Protein AF-A0A7L2PUR0-F1 (afdb_monomer_lite)

Structure (mmCIF, N/CA/C/O backbone):
data_AF-A0A7L2PUR0-F1
#
_entry.id   AF-A0A7L2PUR0-F1
#
loop_
_atom_site.group_PDB
_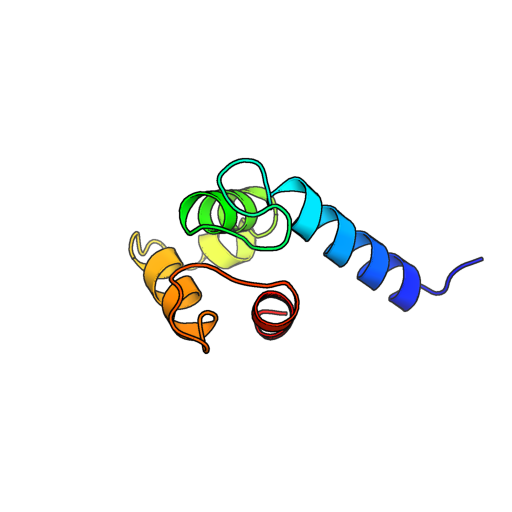atom_site.id
_atom_site.type_symbol
_atom_site.label_atom_id
_atom_site.label_alt_id
_atom_site.label_comp_id
_atom_site.label_asym_id
_atom_site.label_entity_id
_atom_site.label_seq_id
_atom_site.pdbx_PDB_ins_code
_atom_site.Cartn_x
_atom_site.Cartn_y
_atom_site.Cartn_z
_atom_site.occupancy
_atom_site.B_iso_or_equiv
_atom_site.auth_seq_id
_atom_site.auth_comp_id
_atom_site.auth_asy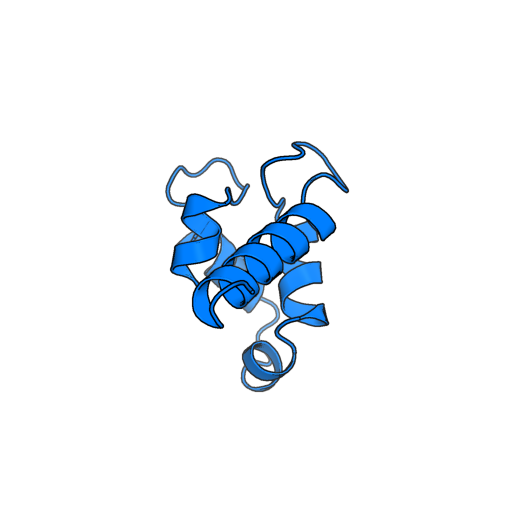m_id
_atom_site.auth_atom_id
_atom_site.pdbx_PDB_model_num
ATOM 1 N N . MET A 1 1 ? 7.193 -0.191 -26.958 1.00 71.69 1 MET A N 1
ATOM 2 C CA . MET A 1 1 ? 7.508 -1.299 -26.042 1.00 71.69 1 MET A CA 1
ATOM 3 C C . MET A 1 1 ? 8.055 -0.652 -24.800 1.00 71.69 1 MET A C 1
ATOM 5 O O . MET A 1 1 ? 9.075 0.018 -24.904 1.00 71.69 1 MET A O 1
ATOM 9 N N . THR A 1 2 ? 7.305 -0.740 -23.716 1.00 82.50 2 THR A N 1
ATOM 10 C CA . THR A 1 2 ? 7.741 -0.345 -22.381 1.00 82.50 2 THR A CA 1
ATOM 11 C C . THR A 1 2 ? 8.686 -1.409 -21.831 1.00 82.50 2 THR A C 1
ATOM 13 O O . THR A 1 2 ? 8.688 -2.560 -22.280 1.00 82.50 2 THR A O 1
ATOM 16 N N . THR A 1 3 ? 9.580 -1.003 -20.942 1.00 94.44 3 THR A N 1
ATOM 17 C CA . THR A 1 3 ? 10.480 -1.920 -20.243 1.00 94.44 3 THR A CA 1
ATOM 18 C C . THR A 1 3 ? 9.735 -2.632 -19.109 1.00 94.44 3 THR A C 1
ATOM 20 O O . THR A 1 3 ? 8.759 -2.089 -18.592 1.00 94.44 3 THR A O 1
ATOM 23 N N . PRO A 1 4 ? 10.211 -3.802 -18.643 1.00 93.81 4 PRO A N 1
ATOM 24 C CA . PRO A 1 4 ? 9.576 -4.501 -17.524 1.00 93.81 4 PRO A CA 1
ATOM 25 C C . PRO A 1 4 ? 9.422 -3.644 -16.257 1.00 93.81 4 PRO A C 1
ATOM 27 O O . PRO A 1 4 ? 8.466 -3.820 -15.509 1.00 93.81 4 PRO A O 1
ATOM 30 N N . LEU A 1 5 ? 10.348 -2.706 -16.020 1.00 91.88 5 LEU A N 1
ATOM 31 C CA . LEU A 1 5 ? 10.267 -1.784 -14.888 1.00 91.88 5 LEU A CA 1
ATOM 32 C C . LEU A 1 5 ? 9.164 -0.735 -15.081 1.00 91.88 5 LEU A C 1
ATOM 34 O O . LEU A 1 5 ? 8.420 -0.466 -14.146 1.00 91.88 5 LEU A O 1
ATOM 38 N N . GLU A 1 6 ? 9.039 -0.169 -16.283 1.00 92.06 6 GLU A N 1
ATOM 39 C CA . GLU A 1 6 ? 7.965 0.781 -16.605 1.00 92.06 6 GLU A CA 1
ATOM 40 C C . GLU A 1 6 ? 6.586 0.127 -16.450 1.00 92.06 6 GLU A C 1
ATOM 42 O O . GLU A 1 6 ? 5.689 0.732 -15.867 1.00 92.06 6 GLU A O 1
ATOM 47 N N . ASP A 1 7 ? 6.437 -1.127 -16.888 1.00 93.75 7 ASP A N 1
ATOM 48 C CA . ASP A 1 7 ? 5.189 -1.885 -16.734 1.00 93.75 7 ASP A CA 1
ATOM 49 C C . ASP A 1 7 ? 4.871 -2.180 -15.259 1.00 93.75 7 ASP A C 1
ATOM 51 O O . ASP A 1 7 ? 3.717 -2.075 -14.836 1.00 93.75 7 ASP A O 1
ATOM 55 N N . ALA A 1 8 ? 5.882 -2.516 -14.452 1.00 90.75 8 ALA A N 1
ATOM 56 C CA . ALA A 1 8 ? 5.710 -2.735 -13.017 1.00 90.75 8 ALA A CA 1
ATOM 57 C C . ALA A 1 8 ? 5.306 -1.444 -12.289 1.00 90.75 8 ALA A C 1
ATOM 59 O O . ALA A 1 8 ? 4.392 -1.467 -11.466 1.00 90.75 8 ALA A O 1
ATOM 60 N N . MET A 1 9 ? 5.934 -0.313 -12.625 1.00 90.62 9 MET A N 1
ATOM 61 C CA . MET A 1 9 ? 5.579 0.993 -12.065 1.00 90.62 9 MET A CA 1
ATOM 62 C C . MET A 1 9 ? 4.154 1.407 -12.445 1.00 90.62 9 MET A C 1
ATOM 64 O O . MET A 1 9 ? 3.395 1.818 -11.571 1.00 90.62 9 MET A O 1
ATOM 68 N N . ASP A 1 10 ? 3.761 1.256 -13.715 1.00 91.94 10 ASP A N 1
ATOM 69 C CA . ASP A 1 10 ? 2.391 1.542 -14.166 1.00 91.94 10 ASP A CA 1
ATOM 70 C C . ASP A 1 10 ? 1.374 0.648 -13.442 1.00 91.94 10 ASP A C 1
ATOM 72 O O . ASP A 1 10 ? 0.331 1.118 -12.988 1.00 91.94 10 ASP A O 1
ATOM 76 N N . THR A 1 11 ? 1.704 -0.631 -13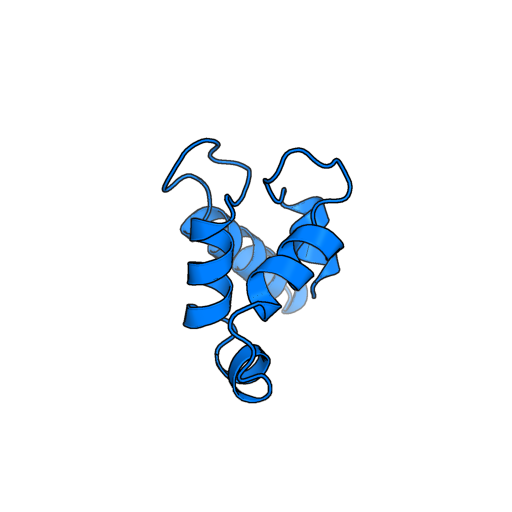.253 1.00 92.06 11 THR A N 1
ATOM 77 C CA . THR A 1 11 ? 0.862 -1.573 -12.505 1.00 92.06 11 THR A CA 1
ATOM 78 C C . THR A 1 11 ? 0.701 -1.147 -11.046 1.00 92.06 11 THR A C 1
ATOM 80 O O . THR A 1 11 ? -0.417 -1.128 -10.537 1.00 92.06 11 THR A O 1
ATOM 83 N N . LEU A 1 12 ? 1.787 -0.747 -10.383 1.00 91.06 12 LEU A N 1
ATOM 84 C CA . LEU A 1 12 ? 1.779 -0.328 -8.981 1.00 91.06 12 LEU A CA 1
ATOM 85 C C . LEU A 1 12 ? 0.947 0.949 -8.778 1.00 91.06 12 LEU A C 1
ATOM 87 O O . LEU A 1 12 ? 0.117 1.006 -7.871 1.00 91.06 12 LEU A O 1
ATOM 91 N N . ILE A 1 13 ? 1.087 1.928 -9.679 1.00 91.00 13 ILE A N 1
ATOM 92 C CA . ILE A 1 13 ? 0.273 3.155 -9.703 1.00 91.00 13 ILE A CA 1
ATOM 93 C C . ILE A 1 13 ? -1.211 2.825 -9.904 1.00 91.00 13 ILE A C 1
ATOM 95 O O . ILE A 1 13 ? -2.072 3.354 -9.199 1.00 91.00 13 ILE A O 1
ATOM 99 N N . ARG A 1 14 ? -1.532 1.937 -10.851 1.00 91.12 14 ARG A N 1
ATOM 100 C CA . ARG A 1 14 ? -2.920 1.535 -11.125 1.00 91.12 14 ARG A CA 1
ATOM 101 C C . ARG A 1 14 ? -3.557 0.809 -9.956 1.00 91.12 14 ARG A C 1
ATOM 103 O O . ARG A 1 14 ? -4.715 1.079 -9.665 1.00 91.12 14 ARG A O 1
ATOM 110 N N . ILE A 1 15 ? -2.825 -0.100 -9.316 1.00 91.44 15 ILE A N 1
ATOM 111 C CA . ILE A 1 15 ? -3.303 -0.811 -8.131 1.00 91.44 15 ILE A CA 1
ATOM 112 C C . ILE A 1 15 ? -3.571 0.198 -7.021 1.00 91.44 15 ILE A C 1
ATOM 114 O O . ILE A 1 15 ? -4.682 0.227 -6.504 1.00 91.44 15 ILE A O 1
ATOM 118 N N . PHE A 1 16 ? -2.627 1.092 -6.720 1.00 91.69 16 PHE A N 1
ATOM 119 C CA . PHE A 1 16 ? -2.835 2.122 -5.704 1.00 91.69 16 PHE A CA 1
ATOM 120 C C . PHE A 1 16 ? -4.111 2.934 -5.970 1.00 91.69 16 PHE A C 1
ATOM 122 O O . PHE A 1 16 ? -4.987 2.989 -5.113 1.00 91.69 16 PHE A O 1
ATOM 129 N N . HIS A 1 17 ? -4.278 3.459 -7.188 1.00 90.81 17 HIS A N 1
ATOM 130 C CA . HIS A 1 17 ? -5.470 4.223 -7.572 1.00 90.81 17 HIS A CA 1
ATOM 131 C C . HIS A 1 17 ? -6.762 3.407 -7.682 1.00 90.81 17 HIS A C 1
ATOM 133 O O . HIS A 1 17 ? -7.848 3.981 -7.697 1.00 90.81 17 HIS A O 1
ATOM 139 N N . HIS A 1 18 ? -6.675 2.083 -7.804 1.00 91.00 18 HIS A N 1
ATOM 140 C CA . HIS A 1 18 ? -7.847 1.215 -7.793 1.00 91.00 18 HIS A CA 1
ATOM 141 C C . HIS A 1 18 ? -8.463 1.122 -6.393 1.00 91.00 18 HIS A C 1
ATOM 143 O O . HIS A 1 18 ? -9.686 1.027 -6.263 1.00 91.00 18 HIS A O 1
ATOM 149 N N . TYR A 1 19 ? -7.617 1.139 -5.359 1.00 91.88 19 TYR A N 1
ATOM 150 C CA . TYR A 1 19 ? -8.051 1.095 -3.966 1.00 91.88 19 TYR A CA 1
ATOM 151 C C . TYR A 1 19 ? -8.227 2.492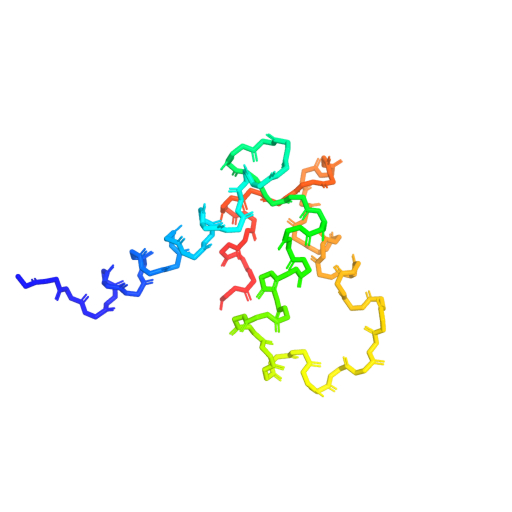 -3.367 1.00 91.88 19 TYR A C 1
ATOM 153 O O . TYR A 1 19 ? -9.136 2.655 -2.562 1.00 91.88 19 TYR A O 1
ATOM 161 N N . SER A 1 20 ? -7.429 3.487 -3.772 1.00 89.50 20 SER A N 1
ATOM 162 C CA . SER A 1 20 ? -7.549 4.864 -3.284 1.00 89.50 20 SER A CA 1
ATOM 163 C C . SER A 1 20 ? -8.778 5.565 -3.863 1.00 89.50 20 SER A C 1
ATOM 165 O O . SER A 1 20 ? -9.123 5.413 -5.037 1.00 89.50 20 SER A O 1
ATOM 167 N N . GLY A 1 21 ? -9.445 6.383 -3.053 1.00 81.19 21 GLY A N 1
ATOM 168 C CA . GLY A 1 21 ? -10.610 7.150 -3.490 1.00 81.19 21 GLY A CA 1
ATOM 169 C C . GLY A 1 21 ? -11.911 6.366 -3.602 1.00 81.19 21 GLY A C 1
ATOM 170 O O . GLY A 1 21 ? -12.877 6.905 -4.156 1.00 81.19 21 GLY A O 1
ATOM 171 N N . LYS A 1 22 ? -11.962 5.135 -3.079 1.00 81.38 22 LYS A N 1
ATOM 172 C CA . LYS A 1 22 ? -13.230 4.471 -2.751 1.00 81.38 22 LYS A CA 1
ATOM 173 C C . LYS A 1 22 ? -13.921 5.231 -1.618 1.00 81.38 22 LYS A C 1
ATOM 175 O O . LYS A 1 22 ? -15.140 5.397 -1.656 1.00 81.38 22 LYS A O 1
ATOM 180 N N . GLU A 1 23 ? -13.146 5.755 -0.671 1.00 73.62 23 GLU A N 1
ATOM 181 C CA . GLU A 1 23 ? -13.599 6.581 0.445 1.00 73.62 23 GLU A CA 1
ATOM 182 C C . GLU A 1 23 ? -12.635 7.761 0.672 1.00 73.62 23 GLU A C 1
ATOM 184 O O . GLU A 1 23 ? -11.425 7.595 0.669 1.00 73.62 23 GLU A O 1
ATOM 189 N N . GLY A 1 24 ? -13.155 8.974 0.892 1.00 77.19 24 GLY A N 1
ATOM 190 C CA . GLY A 1 24 ? -12.307 10.126 1.239 1.00 77.19 24 GLY A CA 1
ATOM 191 C C . GLY A 1 24 ? -11.482 10.696 0.072 1.00 77.19 24 GLY A C 1
ATOM 192 O O . GLY A 1 24 ? -12.053 11.093 -0.952 1.00 77.19 24 GLY A O 1
ATOM 193 N N . ASP A 1 25 ? -10.164 10.829 0.264 1.00 83.81 25 ASP A N 1
ATOM 194 C CA . ASP A 1 25 ? -9.226 11.403 -0.712 1.00 83.81 25 ASP A CA 1
ATOM 195 C C . ASP A 1 25 ? -8.883 10.392 -1.819 1.00 83.81 25 ASP A C 1
ATOM 197 O O . ASP A 1 25 ? -8.558 9.237 -1.580 1.00 83.81 25 ASP A O 1
ATOM 201 N N . ARG A 1 26 ? -8.913 10.838 -3.077 1.00 85.31 26 ARG A N 1
ATOM 202 C CA . ARG A 1 26 ? -8.606 9.986 -4.235 1.00 85.31 26 ARG A CA 1
ATOM 203 C C . ARG A 1 26 ? -7.129 9.674 -4.406 1.00 85.31 26 ARG A C 1
ATOM 205 O O . ARG A 1 26 ? -6.792 8.778 -5.181 1.00 85.31 26 ARG A O 1
ATOM 212 N N . TYR A 1 27 ? -6.261 10.410 -3.727 1.00 88.50 27 TYR A N 1
ATOM 213 C CA . TYR A 1 27 ? -4.812 10.283 -3.849 1.00 88.50 27 TYR A CA 1
ATOM 214 C C . TYR A 1 27 ? -4.165 9.608 -2.643 1.00 88.50 27 TYR A C 1
ATOM 216 O O . TYR A 1 27 ? -2.941 9.484 -2.611 1.00 88.50 27 TYR A O 1
ATOM 224 N N . LYS A 1 28 ? -4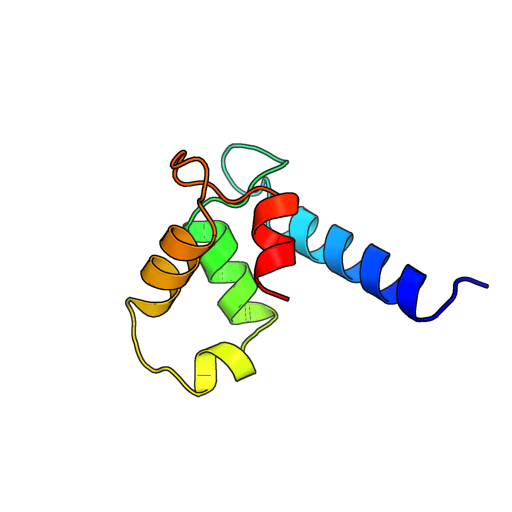.969 9.164 -1.675 1.00 92.44 28 LYS A N 1
ATOM 225 C CA . LYS A 1 28 ? -4.496 8.506 -0.465 1.00 92.44 28 LYS A CA 1
ATOM 226 C C . LYS A 1 28 ? -5.343 7.285 -0.153 1.00 92.44 28 LYS A C 1
ATOM 228 O O . LYS A 1 28 ? -6.503 7.207 -0.541 1.00 92.44 28 LYS A O 1
ATOM 233 N N . LEU A 1 29 ? -4.740 6.328 0.531 1.00 92.12 29 LEU A N 1
ATOM 234 C CA . LEU A 1 29 ? -5.417 5.162 1.063 1.00 92.12 29 LEU A CA 1
ATOM 235 C C . LEU A 1 29 ? -5.79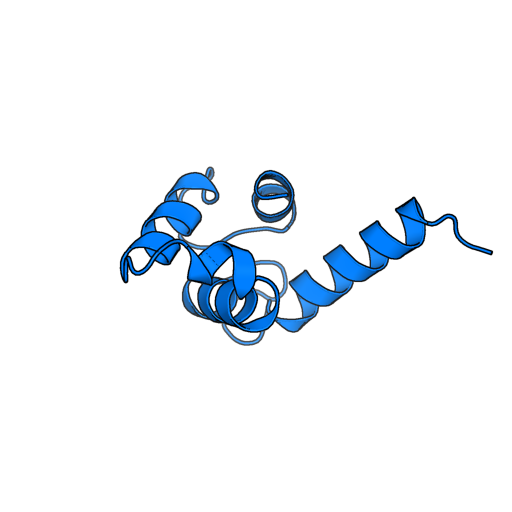7 5.447 2.507 1.00 92.12 29 LEU A C 1
ATOM 237 O O . LEU A 1 29 ? -4.940 5.603 3.377 1.00 92.12 29 LEU A O 1
ATOM 241 N N . SER A 1 30 ? -7.088 5.447 2.782 1.00 91.69 30 SER A N 1
ATOM 242 C CA . SER A 1 30 ? -7.575 5.295 4.140 1.00 91.69 30 SER A CA 1
ATOM 243 C C . SER A 1 30 ? -7.174 3.925 4.692 1.00 91.69 30 SER A C 1
ATOM 245 O O . SER A 1 30 ? -6.906 2.960 3.970 1.00 91.69 30 SER A O 1
ATOM 247 N N . LYS A 1 31 ? -7.223 3.789 6.014 1.00 88.44 31 LYS A N 1
ATOM 248 C CA . LYS A 1 31 ? -6.997 2.511 6.700 1.00 88.44 31 LYS A CA 1
ATOM 249 C C . LYS A 1 31 ? -7.853 1.353 6.157 1.00 88.44 31 LYS A C 1
ATOM 251 O O . LYS A 1 31 ? -7.404 0.206 6.144 1.00 88.44 31 LYS A O 1
ATOM 256 N N . GLY A 1 32 ? -9.094 1.631 5.750 1.00 88.88 32 GLY A N 1
ATOM 257 C CA . GLY A 1 32 ? -9.993 0.629 5.171 1.00 88.88 32 GLY A CA 1
ATOM 258 C C . GLY A 1 32 ? -9.528 0.169 3.791 1.00 88.88 32 GLY A C 1
ATOM 259 O O . GLY A 1 32 ? -9.455 -1.033 3.535 1.00 88.88 32 GLY A O 1
ATOM 260 N N . GLU A 1 33 ? -9.142 1.116 2.940 1.00 91.88 33 GLU A N 1
ATOM 261 C CA . GLU A 1 33 ? -8.652 0.847 1.585 1.00 91.88 33 GLU A CA 1
ATOM 262 C C . GLU A 1 33 ? -7.290 0.149 1.602 1.00 91.88 33 GLU A C 1
ATOM 264 O O . GLU A 1 33 ? -7.096 -0.828 0.879 1.00 91.88 33 GLU A O 1
ATOM 269 N N . LEU A 1 34 ? -6.371 0.570 2.482 1.00 89.81 34 LEU A N 1
ATOM 270 C CA . LEU A 1 34 ? -5.085 -0.104 2.675 1.00 89.81 34 LEU A CA 1
ATOM 271 C C . LEU A 1 34 ? -5.297 -1.556 3.108 1.00 89.81 34 LEU A C 1
ATOM 273 O O . LEU A 1 34 ? -4.658 -2.463 2.579 1.00 89.81 34 LEU A O 1
ATOM 277 N N . LYS A 1 35 ? -6.225 -1.800 4.042 1.00 87.75 35 LYS A N 1
ATOM 278 C CA . LYS A 1 35 ? -6.576 -3.161 4.456 1.00 87.75 35 LYS A CA 1
ATOM 279 C C . LYS A 1 35 ? -7.027 -3.999 3.266 1.00 87.75 35 LYS A C 1
ATOM 281 O O . LYS A 1 35 ? -6.546 -5.116 3.108 1.00 87.75 35 LYS A O 1
ATOM 286 N N . GLU A 1 36 ? -7.943 -3.472 2.459 1.00 89.81 36 GLU A N 1
ATOM 287 C CA . GLU A 1 36 ? -8.489 -4.173 1.298 1.00 89.81 36 GLU A CA 1
ATOM 288 C C . GLU A 1 36 ? -7.392 -4.508 0.279 1.00 89.81 36 GLU A C 1
ATOM 290 O O . GLU A 1 36 ? -7.294 -5.666 -0.136 1.00 89.81 36 GLU A O 1
ATOM 295 N N . LEU A 1 37 ? -6.522 -3.540 -0.034 1.00 90.88 37 LEU A N 1
ATOM 296 C CA . LEU A 1 37 ? -5.368 -3.707 -0.920 1.00 90.88 37 LEU A CA 1
ATOM 297 C C . LEU A 1 37 ? -4.449 -4.817 -0.411 1.00 90.88 37 LEU A C 1
ATOM 299 O O . LEU A 1 37 ? -4.173 -5.769 -1.140 1.00 90.88 37 LEU A O 1
ATOM 303 N N . LEU A 1 38 ? -4.023 -4.744 0.855 1.00 86.88 38 LEU A N 1
ATOM 304 C CA . LEU A 1 38 ? -3.126 -5.742 1.439 1.00 86.88 38 LEU A CA 1
ATOM 305 C C . LEU A 1 38 ? -3.762 -7.142 1.425 1.00 86.88 38 LEU A C 1
ATOM 307 O O . LEU A 1 38 ? -3.087 -8.131 1.156 1.00 86.88 38 LEU A O 1
ATOM 311 N N . THR A 1 39 ? -5.067 -7.243 1.691 1.00 85.25 39 THR A N 1
ATOM 312 C CA . THR A 1 39 ? -5.781 -8.531 1.688 1.00 85.25 39 THR A CA 1
ATOM 313 C C . THR A 1 39 ? -6.070 -9.098 0.308 1.00 85.25 39 THR A C 1
ATOM 315 O O . THR A 1 39 ? -6.303 -10.299 0.220 1.00 85.25 39 THR A O 1
ATOM 318 N N . SER A 1 40 ? -6.071 -8.274 -0.738 1.00 88.25 40 SER A N 1
ATOM 319 C CA . SER A 1 40 ? -6.437 -8.695 -2.096 1.00 88.25 40 SER A CA 1
ATOM 320 C C . SER A 1 40 ? -5.209 -8.924 -2.972 1.00 88.25 40 SER A C 1
ATOM 322 O O . SER A 1 40 ? -5.125 -9.945 -3.646 1.00 88.25 40 SER A O 1
ATOM 324 N N . GLU A 1 41 ? -4.240 -8.009 -2.921 1.00 88.44 41 GLU A N 1
ATOM 325 C CA . GLU A 1 41 ? -3.037 -8.035 -3.764 1.00 88.44 41 GLU A CA 1
ATOM 326 C C . GLU A 1 41 ? -1.839 -8.684 -3.055 1.00 88.44 41 GLU A C 1
ATOM 328 O O . GLU A 1 41 ? -0.963 -9.262 -3.694 1.00 88.44 41 GLU A O 1
ATOM 333 N N . LEU A 1 42 ? -1.790 -8.605 -1.720 1.00 82.56 42 LEU A N 1
ATOM 334 C CA . LEU A 1 42 ? -0.663 -9.047 -0.889 1.00 82.56 42 LEU A CA 1
ATOM 335 C C . LEU A 1 42 ? -1.079 -10.178 0.069 1.00 82.56 42 LEU A C 1
ATOM 337 O O . LEU A 1 42 ? -0.627 -10.263 1.214 1.00 82.56 42 LEU A O 1
ATOM 341 N N . THR A 1 43 ? -1.923 -11.096 -0.415 1.00 78.69 43 THR A N 1
ATOM 342 C CA . THR A 1 43 ? -2.411 -12.254 0.355 1.00 78.69 43 THR A CA 1
ATOM 343 C C . THR A 1 43 ? -1.285 -13.071 0.969 1.00 78.69 43 THR A C 1
ATOM 345 O O . THR A 1 43 ? -1.381 -13.449 2.134 1.00 78.69 43 THR A O 1
ATOM 348 N N . ASP A 1 44 ? -0.201 -13.315 0.231 1.00 77.88 44 ASP A N 1
ATOM 349 C CA . ASP A 1 44 ? 0.923 -14.117 0.723 1.00 77.88 44 ASP A CA 1
ATOM 350 C C . ASP A 1 44 ? 1.722 -13.382 1.806 1.00 77.88 44 ASP A C 1
ATOM 352 O O . ASP A 1 44 ? 2.113 -13.996 2.802 1.00 77.88 44 ASP A O 1
ATOM 356 N N . PHE A 1 45 ? 1.879 -12.062 1.670 1.00 73.88 45 PHE A N 1
ATOM 357 C CA . PHE A 1 45 ? 2.524 -11.203 2.666 1.00 73.88 45 PHE A CA 1
ATOM 358 C C . PHE A 1 45 ? 1.764 -11.223 4.001 1.00 73.88 45 PHE A C 1
ATOM 360 O O . PHE A 1 45 ? 2.369 -11.349 5.066 1.00 73.88 45 PHE A O 1
ATOM 367 N N . LEU A 1 46 ? 0.428 -11.186 3.948 1.00 71.44 46 LEU A N 1
ATOM 368 C CA . LEU A 1 46 ? -0.423 -11.293 5.134 1.00 71.44 46 LEU A CA 1
ATOM 369 C C . LEU A 1 46 ? -0.586 -12.735 5.640 1.00 71.44 46 LEU A C 1
ATOM 371 O O . LEU A 1 46 ? -0.792 -12.942 6.834 1.00 71.44 46 LEU A O 1
ATOM 375 N N . SER A 1 47 ? -0.482 -13.749 4.777 1.00 65.94 47 SER A N 1
ATOM 376 C CA . SER A 1 47 ? -0.718 -15.156 5.144 1.00 65.94 47 SER A CA 1
ATOM 377 C C . SER A 1 47 ? 0.239 -15.674 6.225 1.00 65.94 47 SER A C 1
ATOM 379 O O . SER A 1 47 ? -0.148 -16.502 7.057 1.00 65.94 47 SER A O 1
ATOM 381 N N . GLY A 1 48 ? 1.467 -15.146 6.263 1.00 62.88 48 GLY A N 1
ATOM 382 C CA . GLY A 1 48 ? 2.460 -15.454 7.293 1.00 62.88 48 GLY A CA 1
ATOM 383 C C . GLY A 1 48 ? 2.151 -14.831 8.656 1.00 62.88 48 GLY A C 1
ATOM 384 O O . GLY A 1 48 ? 2.715 -15.252 9.667 1.00 62.88 48 GLY A O 1
ATOM 385 N N . GLN A 1 49 ? 1.242 -13.858 8.712 1.00 60.94 49 GLN A N 1
ATOM 386 C CA . GLN A 1 49 ? 0.956 -13.066 9.898 1.00 60.94 49 GLN A CA 1
ATOM 387 C C . GLN A 1 49 ? -0.541 -13.075 10.218 1.00 60.94 49 GLN A C 1
ATOM 389 O O . GLN A 1 49 ? -1.322 -12.247 9.762 1.00 60.94 49 GLN A O 1
ATOM 394 N N . LYS A 1 50 ? -0.949 -13.996 11.096 1.00 62.09 50 LYS A N 1
ATOM 395 C CA . LYS A 1 50 ? -2.303 -14.029 11.682 1.00 62.09 50 LYS A CA 1
ATOM 396 C C . LYS A 1 50 ? -2.478 -12.987 12.795 1.00 62.09 50 LYS A C 1
ATOM 398 O O . LYS A 1 50 ? -3.055 -13.297 13.836 1.00 62.09 50 LYS A O 1
ATOM 403 N N . ASP A 1 51 ? -1.940 -11.785 12.611 1.00 73.38 51 ASP A N 1
ATOM 404 C CA . ASP A 1 51 ? -2.118 -10.690 13.560 1.00 73.38 51 ASP A CA 1
ATOM 405 C C . ASP A 1 51 ? -3.209 -9.744 13.033 1.00 73.38 51 ASP A C 1
ATOM 407 O O . ASP A 1 51 ? -2.995 -9.068 12.023 1.00 73.38 51 ASP A O 1
ATOM 411 N N . PRO A 1 52 ? -4.385 -9.671 13.684 1.00 72.12 52 PRO A N 1
ATOM 412 C CA . PRO A 1 52 ? -5.435 -8.734 13.294 1.00 72.12 52 PRO A CA 1
ATOM 413 C C . PRO A 1 52 ? -4.997 -7.264 13.392 1.00 72.12 52 PRO A C 1
ATOM 415 O O . PRO A 1 52 ? -5.643 -6.416 12.783 1.00 72.12 52 PRO A O 1
ATOM 418 N N . LEU A 1 53 ? -3.906 -6.971 14.113 1.00 81.31 53 LEU A N 1
ATOM 419 C CA . LEU A 1 53 ? -3.306 -5.642 14.246 1.00 81.31 53 LEU A CA 1
ATOM 420 C C . LEU A 1 53 ? -2.176 -5.382 13.239 1.00 81.31 53 LEU A C 1
ATOM 422 O O . LEU A 1 53 ? -1.560 -4.320 13.281 1.00 81.31 53 LEU A O 1
ATOM 426 N N . LEU A 1 54 ? -1.857 -6.322 12.341 1.00 83.44 54 LEU A N 1
ATOM 427 C CA . LEU A 1 54 ? -0.776 -6.120 11.373 1.00 83.44 54 LEU A CA 1
ATOM 428 C C . LEU A 1 54 ? -1.048 -4.916 10.470 1.00 83.44 54 LEU A C 1
ATOM 430 O O . LEU A 1 54 ? -0.161 -4.103 10.245 1.00 83.44 54 LEU A O 1
ATOM 434 N N . VAL A 1 55 ? -2.283 -4.778 9.992 1.00 84.56 55 VAL A N 1
ATOM 435 C CA . VAL A 1 55 ? -2.664 -3.652 9.133 1.00 84.56 55 VAL A CA 1
ATOM 436 C C . VAL A 1 55 ? -2.526 -2.328 9.881 1.00 84.56 55 VAL A C 1
ATOM 438 O O . VAL A 1 55 ? -2.060 -1.358 9.302 1.00 84.56 55 VAL A O 1
ATOM 441 N N . ASP A 1 56 ? -2.855 -2.295 11.177 1.00 87.31 56 ASP A N 1
ATOM 442 C CA . ASP A 1 56 ? -2.641 -1.115 12.022 1.00 87.31 56 ASP A CA 1
ATOM 443 C C . ASP A 1 56 ? -1.160 -0.759 12.153 1.00 87.31 56 ASP A C 1
ATOM 445 O O . ASP A 1 56 ? -0.800 0.414 12.134 1.00 87.31 56 ASP A O 1
ATOM 449 N N . LYS A 1 57 ? -0.292 -1.764 12.297 1.00 87.94 57 LYS A N 1
ATOM 450 C CA . LYS A 1 57 ? 1.160 -1.561 12.376 1.00 87.94 57 LYS A CA 1
ATOM 451 C C . LYS A 1 57 ? 1.714 -1.046 11.053 1.00 87.94 57 LYS A C 1
ATOM 453 O O . LYS A 1 57 ? 2.379 -0.025 11.065 1.00 87.94 57 LYS A O 1
ATOM 458 N N . ILE A 1 58 ? 1.362 -1.687 9.936 1.00 88.81 58 ILE A N 1
ATOM 459 C CA . ILE A 1 58 ? 1.778 -1.252 8.595 1.00 88.81 58 ILE A CA 1
ATOM 460 C C . ILE A 1 58 ? 1.295 0.171 8.330 1.00 88.81 58 ILE A C 1
ATOM 462 O O . ILE A 1 58 ? 2.075 0.999 7.888 1.00 88.81 58 ILE A O 1
ATOM 466 N N . MET A 1 59 ? 0.037 0.477 8.651 1.00 89.06 59 MET A N 1
ATOM 467 C CA . MET A 1 59 ? -0.495 1.831 8.527 1.00 89.06 59 MET A CA 1
ATOM 468 C C . MET A 1 59 ? 0.362 2.832 9.306 1.00 89.06 59 MET A C 1
ATOM 470 O O . MET A 1 59 ? 0.798 3.816 8.733 1.00 89.06 59 MET A O 1
ATOM 474 N N . ASN A 1 60 ? 0.642 2.564 10.584 1.00 89.81 60 ASN A N 1
ATOM 475 C CA . ASN A 1 60 ? 1.452 3.459 11.415 1.00 89.81 60 ASN A CA 1
ATOM 476 C C . ASN A 1 60 ? 2.915 3.566 10.956 1.00 89.81 60 ASN A C 1
ATOM 478 O O . ASN A 1 60 ? 3.547 4.589 11.204 1.00 89.81 60 ASN A O 1
ATOM 482 N N . ASP A 1 61 ? 3.463 2.511 10.352 1.00 90.12 61 ASP A N 1
ATOM 483 C CA . ASP A 1 61 ? 4.831 2.501 9.833 1.00 90.12 61 ASP A CA 1
ATOM 484 C C . ASP A 1 61 ? 4.941 3.291 8.516 1.00 90.12 61 ASP A C 1
ATOM 486 O O . ASP A 1 61 ? 5.977 3.905 8.262 1.00 90.12 61 ASP A O 1
ATOM 490 N N . LEU A 1 62 ? 3.884 3.294 7.693 1.00 90.81 62 LEU A N 1
ATOM 491 C CA . LEU A 1 62 ? 3.835 4.019 6.419 1.00 90.81 62 LEU A CA 1
ATOM 492 C C . LEU A 1 62 ? 3.382 5.477 6.579 1.00 90.81 62 LEU A C 1
ATOM 494 O O . LEU A 1 62 ? 3.960 6.346 5.931 1.00 90.81 62 LEU A O 1
ATOM 498 N N . ASP A 1 63 ? 2.406 5.745 7.453 1.00 91.12 63 ASP A N 1
ATOM 499 C CA . ASP A 1 63 ? 1.853 7.074 7.761 1.00 91.12 63 ASP A CA 1
ATOM 500 C C . ASP A 1 63 ? 2.879 7.937 8.520 1.00 91.12 63 ASP A C 1
ATOM 502 O O . ASP A 1 63 ? 2.848 8.135 9.741 1.00 91.12 63 ASP A O 1
ATOM 506 N N . SER A 1 64 ? 3.855 8.435 7.768 1.00 90.00 64 SER A N 1
ATOM 507 C CA . SER A 1 64 ? 4.971 9.225 8.280 1.00 90.00 64 SER A CA 1
ATOM 508 C C . SER A 1 64 ? 4.520 10.629 8.665 1.00 90.00 64 SER A C 1
ATOM 510 O O . SER A 1 64 ? 5.076 11.243 9.585 1.00 90.00 64 SER A O 1
ATOM 512 N N . ASN A 1 65 ? 3.521 11.147 7.952 1.00 90.56 65 ASN A N 1
ATOM 513 C CA . ASN A 1 65 ? 2.982 12.484 8.150 1.00 90.56 65 ASN A CA 1
ATOM 514 C C . ASN A 1 65 ? 1.919 12.545 9.281 1.00 90.56 65 ASN A C 1
ATOM 516 O O . ASN A 1 65 ? 1.665 13.631 9.815 1.00 90.56 65 ASN A O 1
ATOM 520 N N . LYS A 1 66 ? 1.408 11.386 9.724 1.00 89.00 66 LYS A N 1
ATOM 521 C CA . LYS A 1 66 ? 0.421 11.174 10.796 1.00 89.00 66 LYS A CA 1
ATOM 522 C C . LYS A 1 66 ? -0.967 11.735 10.499 1.00 89.00 66 LYS A C 1
ATOM 524 O O . LYS A 1 66 ? -1.642 12.219 11.417 1.00 89.00 66 LYS A O 1
ATOM 529 N N . ASP A 1 67 ? -1.399 11.692 9.246 1.00 90.31 67 ASP A N 1
ATOM 530 C CA . ASP A 1 67 ? -2.737 12.108 8.828 1.00 90.31 67 ASP A CA 1
ATOM 531 C C . ASP A 1 67 ? -3.774 10.972 8.870 1.00 90.31 67 ASP A C 1
ATOM 533 O O . ASP A 1 67 ? -4.970 11.240 8.749 1.00 90.31 67 ASP A O 1
ATOM 537 N N . ASN A 1 68 ? -3.364 9.750 9.231 1.00 88.50 68 ASN A N 1
ATOM 538 C CA . ASN A 1 68 ? -4.166 8.520 9.222 1.00 88.50 68 ASN A CA 1
ATOM 539 C C . ASN A 1 68 ? -4.619 8.090 7.819 1.00 88.50 68 ASN A C 1
ATOM 541 O O . ASN A 1 68 ? -5.583 7.324 7.684 1.00 88.50 68 ASN A O 1
ATOM 545 N N . GLU A 1 69 ? -3.915 8.541 6.792 1.00 91.50 69 GLU A N 1
ATOM 546 C CA . GLU A 1 69 ? -4.021 8.116 5.407 1.00 91.50 69 GLU A CA 1
ATOM 547 C C . GLU A 1 69 ? -2.610 7.740 4.906 1.00 91.50 69 GLU A C 1
ATOM 549 O O . GLU A 1 69 ? -1.608 8.027 5.551 1.00 91.50 69 GLU A O 1
ATOM 554 N N . VAL A 1 70 ? -2.513 7.006 3.798 1.00 92.88 70 VAL A N 1
ATOM 555 C CA . VAL A 1 70 ? -1.224 6.652 3.177 1.00 92.88 70 VAL A CA 1
ATOM 556 C C . VAL A 1 70 ? -1.214 7.192 1.762 1.00 92.88 70 VAL A C 1
ATOM 558 O O . VAL A 1 70 ? -2.011 6.759 0.924 1.00 92.88 70 VAL A O 1
ATOM 561 N N . ASP A 1 71 ? -0.329 8.140 1.477 1.00 92.88 71 ASP A N 1
ATOM 562 C CA . ASP A 1 71 ? -0.151 8.646 0.119 1.00 92.88 71 ASP A CA 1
ATOM 563 C C . ASP A 1 71 ? 0.686 7.691 -0.754 1.00 92.88 71 ASP A C 1
ATOM 565 O O . ASP A 1 71 ? 1.227 6.682 -0.296 1.00 92.88 71 ASP A O 1
ATOM 569 N N . PHE A 1 72 ? 0.778 7.976 -2.055 1.00 90.75 72 PHE A N 1
ATOM 570 C CA . PHE A 1 72 ? 1.525 7.110 -2.972 1.00 90.75 72 PHE A CA 1
ATOM 571 C C . PHE A 1 72 ? 3.021 7.011 -2.624 1.00 90.75 72 PHE A C 1
ATOM 573 O O . PHE A 1 72 ? 3.621 5.955 -2.818 1.00 90.75 72 PHE A O 1
ATOM 580 N N . ASN A 1 73 ? 3.632 8.085 -2.109 1.00 90.31 73 ASN A N 1
ATOM 581 C CA . ASN A 1 73 ? 5.044 8.078 -1.721 1.00 90.31 73 ASN A CA 1
ATOM 582 C C . ASN A 1 73 ? 5.266 7.223 -0.472 1.00 90.31 73 ASN A C 1
ATOM 584 O O . ASN A 1 73 ? 6.266 6.519 -0.387 1.00 90.31 73 ASN A O 1
ATOM 588 N N . GLU A 1 74 ? 4.341 7.270 0.480 1.00 91.62 74 GLU A N 1
ATOM 589 C CA . GLU A 1 74 ? 4.359 6.419 1.667 1.00 91.62 74 GLU A CA 1
ATOM 590 C C . GLU A 1 74 ? 4.115 4.955 1.284 1.00 91.62 74 GLU A C 1
ATOM 592 O O . GLU A 1 74 ? 4.830 4.069 1.742 1.00 91.62 74 GLU A O 1
ATOM 597 N N . PHE A 1 75 ? 3.192 4.683 0.360 1.00 89.19 75 PHE A N 1
ATOM 598 C CA . PHE A 1 75 ? 2.908 3.329 -0.115 1.00 89.19 75 PHE A CA 1
ATOM 599 C C . PHE A 1 75 ? 4.111 2.652 -0.782 1.00 89.19 75 PHE A C 1
ATOM 601 O O . PHE A 1 75 ? 4.372 1.479 -0.518 1.00 89.19 75 PHE A O 1
ATOM 608 N N . VAL A 1 76 ? 4.875 3.365 -1.618 1.00 88.56 76 VAL A N 1
ATOM 609 C CA . VAL A 1 76 ? 6.051 2.771 -2.283 1.00 88.56 76 VAL A CA 1
ATOM 610 C C . VAL A 1 76 ? 7.183 2.416 -1.315 1.00 88.56 76 VAL A C 1
ATOM 612 O O . VAL A 1 76 ? 8.043 1.634 -1.693 1.00 88.56 76 VAL A O 1
ATOM 615 N N . ILE A 1 77 ? 7.190 2.933 -0.078 1.00 85.62 77 ILE A N 1
ATOM 616 C CA . ILE A 1 77 ? 8.168 2.540 0.957 1.00 85.62 77 ILE A CA 1
ATOM 617 C C . ILE A 1 77 ? 7.924 1.099 1.436 1.00 85.62 77 ILE A C 1
ATOM 619 O O . ILE A 1 77 ? 8.846 0.447 1.923 1.00 85.62 77 ILE A O 1
ATOM 623 N N . LEU A 1 78 ? 6.697 0.587 1.292 1.00 79.38 78 LEU A N 1
ATOM 624 C CA . LEU A 1 78 ? 6.349 -0.788 1.653 1.00 79.38 78 LEU A CA 1
ATOM 625 C C . LEU A 1 78 ? 6.982 -1.835 0.715 1.00 79.38 78 LEU A C 1
ATOM 627 O O . LEU A 1 78 ? 7.168 -2.979 1.134 1.00 79.38 78 LEU A O 1
ATOM 631 N N . VAL A 1 79 ? 7.247 -1.461 -0.543 1.00 68.75 79 VAL A N 1
ATOM 632 C CA . VAL A 1 79 ? 7.703 -2.344 -1.637 1.00 68.75 79 VAL A CA 1
ATOM 633 C C . VAL A 1 79 ? 9.224 -2.350 -1.741 1.00 68.75 79 VAL A C 1
ATOM 635 O O . VAL A 1 79 ? 9.784 -3.465 -1.855 1.00 68.75 79 VAL A O 1
#

InterPro domains:
  IPR001751 S100/Calcium binding protein 7/8-like, conserved site [PS00303] (58-79)
  IPR002048 EF-hand domain [PS50222] (50-79)
  IPR011992 EF-hand domain pair [SSF47473] (3-79)
  IPR013787 S100/CaBP-9k-type, calcium binding, subdomain [PF01023] (5-48)
  IPR013787 S100/CaBP-9k-type, calcium binding, subdomain [SM01394] (5-47)
  IPR018247 EF-Hand 1, calcium-binding site [PS00018] (63-75)

Radius of gyration: 12.82 Å; chains: 1; bounding box: 24×28×40 Å

Foldseek 3Di:
DDDPVRVVVVVLVVLQQVLAPPDDGSQWHALVSLVVSCVPVVVVVCVVPPDPCVSVVLQVQLPPVPPNIHGPVSVVVVD

Sequence (79 aa):
MTTPLEDAMDTLIRIFHHYSGKEGDRYKLSKGELKELLTSELTDFLSGQKDPLLVDKIMNDLDSNKDNEVDFNEFVILV

Organism: NCBI:txid589841

pLDDT: mean 85.88, std 8.02, range [60.94, 94.44]

Secondary structure (DSSP, 8-state):
---HHHHHHHHHHHHHHHHTTSSS-TTEEEHHHHHHHHHHH-HHHHHT---TTHHHHHHHHH-SS-SSEEEHHHHHTT-